Protein AF-A0A183GLG9-F1 (afdb_monomer)

Mean predicted aligned error: 10.39 Å

InterPro domains:
  IPR035940 CAP superfamily [G3DSA:3.40.33.10] (12-68)
  IPR035940 CAP superfamily [SSF55797] (3-67)

Organism: Heligmosomoides polygyrus (NCBI:txid6339)

Secondary structure (DSSP, 8-state):
------------TTSTT---TTSS--HHHHHHHHHHHHHHHHHHHTT-EE-TTT-PEE---TT-PPP--

Structure (mmCIF, N/CA/C/O backbone):
data_AF-A0A183GLG9-F1
#
_entry.id   AF-A0A183GLG9-F1
#
loop_
_atom_site.group_PDB
_atom_site.id
_atom_site.type_symbol
_atom_site.label_atom_id
_atom_site.label_alt_id
_atom_site.label_comp_id
_atom_site.label_asym_id
_atom_site.label_entity_id
_atom_site.label_seq_id
_atom_site.pdbx_PDB_ins_code
_atom_site.Cartn_x
_atom_site.Cartn_y
_atom_site.Cartn_z
_atom_site.occupancy
_atom_site.B_iso_or_equiv
_atom_site.auth_seq_id
_atom_site.auth_comp_id
_atom_site.auth_asym_id
_atom_site.auth_atom_id
_atom_site.pdbx_PDB_model_num
ATOM 1 N N . MET A 1 1 ? -11.332 -15.521 -41.598 1.00 37.28 1 MET A N 1
ATOM 2 C CA . MET A 1 1 ? -11.081 -15.566 -40.144 1.00 37.28 1 MET A CA 1
ATOM 3 C C . MET A 1 1 ? -9.868 -14.699 -39.869 1.00 37.28 1 MET A C 1
ATOM 5 O O . MET A 1 1 ? -8.810 -15.000 -40.400 1.00 37.28 1 MET A O 1
ATOM 9 N N . LEU A 1 2 ? -10.045 -13.581 -39.168 1.00 39.12 2 LEU A N 1
ATOM 10 C CA . LEU A 1 2 ? -8.978 -12.623 -38.878 1.00 39.12 2 LEU A CA 1
ATOM 11 C C . LEU A 1 2 ? -8.592 -12.807 -37.407 1.00 39.12 2 LEU A C 1
ATOM 13 O O . LEU A 1 2 ? -9.372 -12.464 -36.523 1.00 39.12 2 LEU A O 1
ATOM 17 N N . ILE A 1 3 ? -7.440 -13.422 -37.149 1.00 50.25 3 ILE A N 1
ATOM 18 C CA . ILE A 1 3 ? -6.900 -13.551 -35.794 1.00 50.25 3 ILE A CA 1
ATOM 19 C C . ILE A 1 3 ? -6.268 -12.197 -35.457 1.00 50.25 3 ILE A C 1
ATOM 21 O O . ILE A 1 3 ? -5.232 -11.841 -36.015 1.00 50.25 3 ILE A O 1
ATOM 25 N N . LEU A 1 4 ? -6.924 -11.419 -34.589 1.00 50.16 4 LEU A N 1
ATOM 26 C CA . LEU A 1 4 ? -6.304 -10.260 -33.951 1.00 50.16 4 LEU A CA 1
ATOM 27 C C . LEU A 1 4 ? -5.124 -10.765 -33.112 1.00 50.16 4 LEU A C 1
ATOM 29 O O . LEU A 1 4 ? -5.318 -11.445 -32.106 1.00 50.16 4 LEU A O 1
ATOM 33 N N . LEU A 1 5 ? -3.906 -10.426 -33.531 1.00 50.44 5 LEU A N 1
ATOM 34 C CA . LEU A 1 5 ? -2.701 -10.548 -32.719 1.00 50.44 5 LEU A CA 1
ATOM 35 C C . LEU A 1 5 ? -2.804 -9.536 -31.575 1.00 50.44 5 LEU A C 1
ATOM 37 O O . LEU A 1 5 ? -2.393 -8.382 -31.700 1.00 50.44 5 LEU A O 1
ATOM 41 N N . ILE A 1 6 ? -3.411 -9.957 -30.468 1.00 55.28 6 ILE A N 1
ATOM 42 C CA . ILE A 1 6 ? -3.341 -9.222 -29.213 1.00 55.28 6 ILE A CA 1
ATOM 43 C C . ILE A 1 6 ? -1.892 -9.364 -28.740 1.00 55.28 6 ILE A C 1
ATOM 45 O O . ILE A 1 6 ? -1.511 -10.392 -28.186 1.00 55.28 6 ILE A O 1
ATOM 49 N N . ASN A 1 7 ? -1.066 -8.350 -29.003 1.00 51.81 7 ASN A N 1
ATOM 50 C CA . ASN A 1 7 ? 0.226 -8.170 -28.343 1.00 51.81 7 ASN A CA 1
ATOM 51 C C . ASN A 1 7 ? -0.029 -7.829 -26.867 1.00 51.81 7 ASN A C 1
ATOM 53 O O . ASN A 1 7 ? 0.185 -6.701 -26.425 1.00 51.81 7 ASN A O 1
ATOM 57 N N . VAL A 1 8 ? -0.536 -8.799 -26.105 1.00 56.16 8 VAL A N 1
ATOM 58 C CA . VAL A 1 8 ? -0.433 -8.762 -24.652 1.00 56.16 8 VAL A CA 1
ATOM 59 C C . VAL A 1 8 ? 1.026 -9.087 -24.377 1.00 56.16 8 VAL A C 1
ATOM 61 O O . VAL A 1 8 ? 1.434 -10.242 -24.477 1.00 56.16 8 VAL A O 1
ATOM 64 N N . LEU A 1 9 ? 1.839 -8.059 -24.132 1.00 58.25 9 LEU A N 1
ATOM 65 C CA . LEU A 1 9 ? 3.149 -8.266 -23.526 1.00 58.25 9 LEU A CA 1
ATOM 66 C C . LEU A 1 9 ? 2.921 -9.117 -22.268 1.00 58.25 9 LEU A C 1
ATOM 68 O O . LEU A 1 9 ? 2.153 -8.686 -21.403 1.00 58.25 9 LEU A O 1
ATOM 72 N N . PRO A 1 10 ? 3.507 -10.325 -22.171 1.00 56.88 10 PRO A N 1
ATOM 73 C CA . PRO A 1 10 ? 3.399 -11.107 -20.960 1.00 56.88 10 PRO A CA 1
ATOM 74 C C . PRO A 1 10 ? 4.177 -10.352 -19.884 1.00 56.88 10 PRO A C 1
ATOM 76 O O . PRO A 1 10 ? 5.405 -10.290 -19.906 1.00 56.88 10 PRO A O 1
ATOM 79 N N . CYS A 1 11 ? 3.441 -9.725 -18.970 1.00 50.84 11 CYS A N 1
ATOM 80 C CA . CYS A 1 11 ? 3.964 -9.326 -17.676 1.00 50.84 11 CYS A CA 1
ATOM 81 C C . CYS A 1 11 ? 4.276 -10.637 -16.942 1.00 50.84 11 CYS A C 1
ATOM 83 O O . CYS A 1 11 ? 3.392 -11.249 -16.342 1.00 50.84 11 CYS A O 1
ATOM 85 N N . ASN A 1 12 ? 5.487 -11.165 -17.135 1.00 52.09 12 ASN A N 1
ATOM 86 C CA . ASN A 1 12 ? 5.941 -12.349 -16.420 1.00 52.09 12 ASN A CA 1
ATOM 87 C C . ASN A 1 12 ? 6.061 -11.955 -14.945 1.00 52.09 12 ASN A C 1
ATOM 89 O O . ASN A 1 12 ? 6.933 -11.171 -14.588 1.00 52.09 12 ASN A O 1
ATOM 93 N N . ALA A 1 13 ? 5.177 -12.498 -14.110 1.00 54.47 13 ALA A N 1
ATOM 94 C CA . ALA A 1 13 ? 5.082 -12.201 -12.680 1.00 54.47 13 ALA A CA 1
ATOM 95 C C . ALA A 1 13 ? 6.299 -12.665 -11.847 1.00 54.47 13 ALA A C 1
ATOM 97 O O . ALA A 1 13 ? 6.283 -12.523 -10.630 1.00 54.47 13 ALA A O 1
ATOM 98 N N . ASP A 1 14 ? 7.324 -13.240 -12.485 1.00 51.94 14 ASP A N 1
ATOM 99 C CA . ASP A 1 14 ? 8.479 -13.860 -11.821 1.00 51.94 14 ASP A CA 1
ATOM 100 C C . ASP A 1 14 ? 9.763 -13.000 -11.888 1.00 51.94 14 ASP A C 1
ATOM 102 O O . ASP A 1 14 ? 10.750 -13.321 -11.239 1.00 51.94 14 ASP A O 1
ATOM 106 N N . ASP A 1 15 ? 9.739 -11.862 -12.599 1.00 54.81 15 ASP A N 1
ATOM 107 C CA . ASP A 1 15 ? 10.836 -10.881 -12.652 1.00 54.81 15 ASP A CA 1
ATOM 108 C C . ASP A 1 15 ? 10.304 -9.467 -12.303 1.00 54.81 15 ASP A C 1
ATOM 110 O O . ASP A 1 15 ? 10.142 -8.602 -13.166 1.00 54.81 15 ASP A O 1
ATOM 114 N N . GLY A 1 16 ? 9.992 -9.209 -11.029 1.00 74.00 16 GLY A N 1
ATOM 115 C CA . GLY A 1 16 ? 9.610 -7.870 -10.544 1.00 74.00 16 GLY A CA 1
ATOM 116 C C . GLY A 1 16 ? 8.1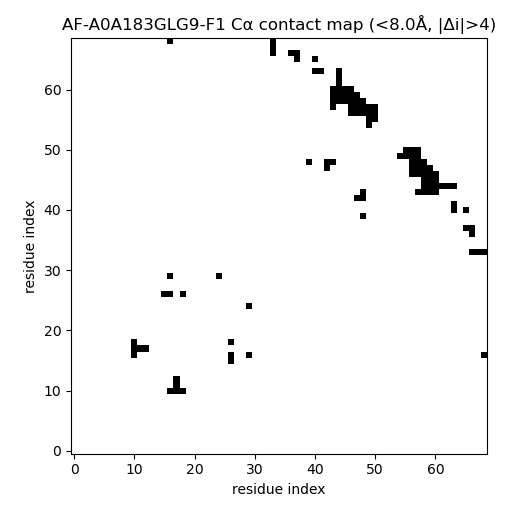71 -7.438 -10.869 1.00 74.00 16 GLY A C 1
ATOM 117 O O . GLY A 1 16 ? 7.265 -8.259 -10.954 1.00 74.00 16 GLY A O 1
ATOM 118 N N . PHE A 1 17 ? 7.935 -6.130 -11.031 1.00 84.88 17 PHE A N 1
ATOM 119 C CA . PHE A 1 17 ? 6.590 -5.566 -11.264 1.00 84.88 17 PHE A CA 1
ATOM 120 C C . PHE A 1 17 ? 6.097 -5.771 -12.708 1.00 84.88 17 PHE A C 1
ATOM 122 O O . PHE A 1 17 ? 4.989 -5.348 -13.041 1.00 84.88 17 PHE A O 1
ATOM 129 N N . GLY A 1 18 ? 6.947 -6.311 -13.594 1.00 85.38 18 GLY A N 1
ATOM 130 C CA . GLY A 1 18 ? 6.662 -6.608 -15.005 1.00 85.38 18 GLY A CA 1
ATOM 131 C C . GLY A 1 18 ? 6.064 -5.447 -15.818 1.00 85.38 18 GLY A C 1
ATOM 132 O O . GLY A 1 18 ? 5.428 -5.636 -16.858 1.00 85.38 18 GLY A O 1
ATOM 133 N N . CYS A 1 19 ? 6.267 -4.216 -15.350 1.00 85.38 19 CYS A N 1
ATOM 134 C CA . CYS A 1 19 ? 5.721 -3.017 -15.960 1.00 85.38 19 CYS A CA 1
ATOM 135 C C . CYS A 1 19 ? 6.496 -2.641 -17.237 1.00 85.38 19 CYS A C 1
ATOM 137 O O . CYS A 1 19 ? 7.724 -2.758 -17.263 1.00 85.38 19 CYS A O 1
ATOM 139 N N . PRO A 1 20 ? 5.826 -2.112 -18.284 1.00 86.50 20 PRO A N 1
ATOM 140 C CA . PRO A 1 20 ? 6.504 -1.679 -19.503 1.00 86.50 20 PRO A CA 1
ATOM 141 C C . PRO A 1 20 ? 7.620 -0.668 -19.224 1.00 86.50 20 PRO A C 1
ATOM 143 O O . PRO A 1 20 ? 7.419 0.301 -18.492 1.00 86.50 20 PRO A O 1
ATOM 146 N N . THR A 1 21 ? 8.764 -0.829 -19.892 1.00 79.62 21 THR A N 1
ATOM 147 C CA . THR A 1 21 ? 9.927 0.071 -19.763 1.00 79.62 21 THR A CA 1
ATOM 148 C C . THR A 1 21 ? 9.673 1.482 -20.296 1.00 79.62 21 THR A C 1
ATOM 150 O O . THR A 1 21 ? 10.408 2.409 -19.967 1.00 79.62 21 THR A O 1
ATOM 153 N N . SER A 1 22 ? 8.613 1.672 -21.090 1.00 82.88 22 SER A N 1
ATOM 154 C CA . SER A 1 22 ? 8.131 2.995 -21.504 1.00 82.88 22 SER A CA 1
ATOM 155 C C . SER A 1 22 ? 7.587 3.818 -20.334 1.00 82.88 22 SER A C 1
ATOM 157 O O . SER A 1 22 ? 7.498 5.041 -20.430 1.00 82.88 22 SER A O 1
ATOM 159 N N . LEU A 1 23 ? 7.204 3.166 -19.232 1.00 82.81 23 LEU A N 1
ATOM 160 C CA . LEU A 1 23 ? 6.868 3.843 -17.991 1.00 82.81 23 LEU A CA 1
ATOM 161 C C . LEU A 1 23 ? 8.177 4.220 -17.297 1.00 82.81 23 LEU A C 1
ATOM 163 O O . LEU A 1 23 ? 8.936 3.352 -16.882 1.00 82.81 23 LEU A O 1
ATOM 167 N N . LEU A 1 24 ? 8.419 5.520 -17.127 1.00 87.19 24 LEU A N 1
ATOM 168 C CA . LEU A 1 24 ? 9.665 6.087 -16.582 1.00 87.19 24 LEU A CA 1
ATOM 169 C C . LEU A 1 24 ? 9.951 5.735 -15.106 1.00 87.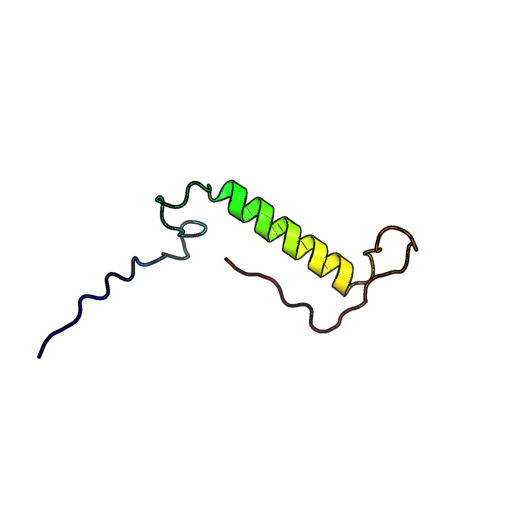19 24 LEU A C 1
ATOM 171 O O . LEU A 1 24 ? 10.902 6.245 -14.519 1.00 87.19 24 LEU A O 1
ATOM 175 N N . MET A 1 25 ? 9.121 4.896 -14.492 1.00 88.19 25 MET A N 1
ATOM 176 C CA . MET A 1 25 ? 9.251 4.464 -13.108 1.00 88.19 25 MET A CA 1
ATOM 177 C C . MET A 1 25 ? 10.053 3.163 -13.042 1.00 88.19 25 MET A C 1
ATOM 179 O O . MET A 1 25 ? 9.871 2.272 -13.877 1.00 88.19 25 MET A O 1
ATOM 183 N N . LYS A 1 26 ? 10.928 3.044 -12.041 1.00 90.38 26 LYS A N 1
ATOM 184 C CA . LYS A 1 26 ? 11.670 1.810 -11.759 1.00 90.38 26 LYS A CA 1
ATOM 185 C C . LYS A 1 26 ? 10.897 0.937 -10.780 1.00 90.38 26 LYS A C 1
ATOM 187 O O . LYS A 1 26 ? 10.124 1.437 -9.969 1.00 90.38 26 LYS A O 1
ATOM 192 N N . ASP A 1 27 ? 11.162 -0.360 -10.802 1.00 90.44 27 ASP A N 1
ATOM 193 C CA . ASP A 1 27 ? 10.519 -1.311 -9.889 1.00 90.44 27 ASP A CA 1
ATOM 194 C C . ASP A 1 27 ? 10.836 -1.024 -8.421 1.00 90.44 27 ASP A C 1
ATOM 196 O O . ASP A 1 27 ? 9.973 -1.179 -7.569 1.00 90.44 27 ASP A O 1
ATOM 200 N N . SE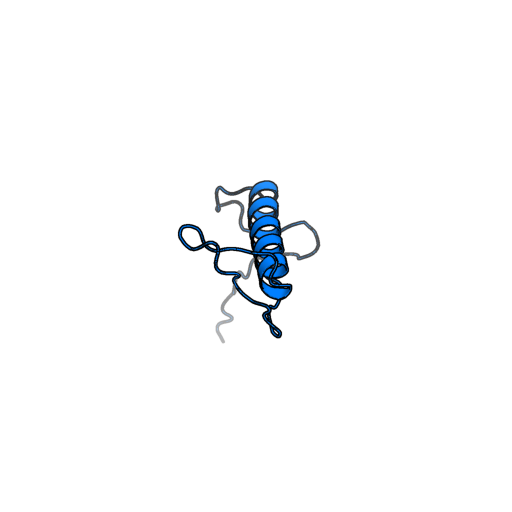R A 1 28 ? 12.015 -0.469 -8.128 1.00 92.50 28 SER A N 1
ATOM 201 C CA . SER A 1 28 ? 12.345 0.023 -6.786 1.00 92.50 28 SER A CA 1
ATOM 202 C C . SER A 1 28 ? 11.400 1.125 -6.301 1.00 92.50 28 SER A C 1
ATOM 204 O O . SER A 1 28 ? 11.087 1.202 -5.115 1.00 92.50 28 SER A O 1
ATOM 206 N N . ASP A 1 29 ? 10.949 1.994 -7.208 1.00 93.38 29 ASP A N 1
ATOM 207 C CA . ASP A 1 29 ? 10.001 3.049 -6.865 1.00 93.38 29 ASP A CA 1
ATOM 208 C C . ASP A 1 29 ? 8.605 2.455 -6.681 1.00 93.38 29 ASP A C 1
ATOM 210 O O . ASP A 1 29 ? 7.923 2.795 -5.717 1.00 93.38 29 ASP A O 1
ATOM 214 N N . ARG A 1 30 ? 8.202 1.518 -7.550 1.00 93.88 30 ARG A N 1
ATOM 215 C CA . ARG A 1 30 ? 6.929 0.794 -7.415 1.00 93.88 30 ARG A CA 1
ATOM 216 C C . ARG A 1 30 ? 6.837 0.059 -6.081 1.00 93.88 30 ARG A C 1
ATOM 218 O O . ARG A 1 30 ? 5.840 0.226 -5.385 1.00 93.88 30 ARG A O 1
ATOM 225 N N . GLU A 1 31 ? 7.899 -0.640 -5.686 1.00 94.56 31 GLU A N 1
ATOM 226 C CA . GLU A 1 31 ? 8.013 -1.311 -4.387 1.00 94.56 31 GLU A CA 1
ATOM 227 C C . GLU A 1 31 ? 7.854 -0.325 -3.238 1.00 94.56 31 GLU A C 1
ATOM 229 O O . GLU A 1 31 ? 7.057 -0.540 -2.324 1.00 94.56 31 GLU A O 1
ATOM 234 N N . LYS A 1 32 ? 8.551 0.813 -3.304 1.00 95.62 32 LYS A N 1
ATOM 235 C CA . LYS A 1 32 ? 8.439 1.857 -2.285 1.00 95.62 32 LYS A CA 1
ATOM 236 C C . LYS A 1 32 ? 7.006 2.375 -2.153 1.00 95.62 32 LYS A C 1
ATOM 238 O O . LYS A 1 32 ? 6.536 2.587 -1.038 1.00 95.62 32 LYS A O 1
ATOM 243 N N . TYR A 1 33 ? 6.310 2.599 -3.265 1.00 95.94 33 TYR A N 1
ATOM 244 C CA . TYR A 1 33 ? 4.926 3.065 -3.219 1.00 95.94 33 TYR A CA 1
ATOM 245 C C . TYR A 1 33 ? 3.979 1.981 -2.706 1.00 95.94 33 TYR A C 1
ATOM 247 O O . TYR A 1 33 ? 3.140 2.282 -1.856 1.00 95.94 33 TYR A O 1
ATOM 255 N N . LEU A 1 34 ? 4.108 0.745 -3.184 1.00 96.25 34 LEU A N 1
ATOM 256 C CA . LEU A 1 34 ? 3.233 -0.356 -2.792 1.00 96.25 34 LEU A CA 1
ATOM 257 C C . LEU A 1 34 ? 3.375 -0.683 -1.300 1.00 96.25 34 LEU A C 1
ATOM 259 O O . LEU A 1 34 ? 2.377 -0.695 -0.575 1.00 96.25 34 LEU A O 1
ATOM 263 N N . SER A 1 35 ? 4.613 -0.845 -0.828 1.00 96.44 35 SER A N 1
ATOM 264 C CA . SER A 1 35 ? 4.924 -1.106 0.582 1.00 96.44 35 SER A CA 1
ATOM 265 C C . SER A 1 35 ? 4.409 0.008 1.494 1.00 96.44 35 SER A C 1
ATOM 267 O O . SER A 1 35 ? 3.720 -0.276 2.473 1.00 96.44 35 SER A O 1
ATOM 269 N N . TYR A 1 36 ? 4.638 1.275 1.131 1.00 97.19 36 TYR A N 1
ATOM 270 C CA . TYR A 1 36 ? 4.142 2.420 1.894 1.00 97.19 36 TYR A CA 1
ATOM 271 C C . TYR A 1 36 ? 2.613 2.408 2.033 1.00 97.19 36 TYR A C 1
ATOM 273 O O . TYR A 1 36 ? 2.081 2.595 3.130 1.00 97.19 36 TYR A O 1
ATOM 281 N N . HIS A 1 37 ? 1.880 2.151 0.946 1.00 97.44 37 HIS A N 1
ATOM 282 C CA . HIS A 1 37 ? 0.418 2.104 1.013 1.00 97.44 37 HIS A CA 1
ATOM 283 C C . HIS A 1 37 ? -0.075 0.922 1.848 1.00 97.44 37 HIS A C 1
ATOM 285 O O . HIS A 1 37 ? -0.999 1.090 2.649 1.00 97.44 37 HIS A O 1
ATOM 291 N N . ASN A 1 38 ? 0.530 -0.256 1.696 1.00 97.75 38 ASN A N 1
ATOM 292 C CA . ASN A 1 38 ? 0.143 -1.434 2.468 1.00 97.75 38 ASN A CA 1
ATOM 293 C C . ASN A 1 38 ? 0.450 -1.267 3.963 1.00 97.75 38 ASN A C 1
ATOM 295 O O . ASN A 1 38 ? -0.373 -1.651 4.796 1.00 97.75 38 ASN A O 1
ATOM 299 N N . GLU A 1 39 ? 1.547 -0.602 4.325 1.00 96.81 39 GLU A N 1
ATOM 300 C CA . GLU A 1 39 ? 1.846 -0.253 5.716 1.00 96.81 39 GLU A CA 1
ATOM 301 C C . GLU A 1 39 ? 0.792 0.698 6.304 1.00 96.81 39 GLU A C 1
ATOM 303 O O . GLU A 1 39 ? 0.249 0.441 7.384 1.00 96.81 39 GLU A O 1
ATOM 308 N N . LEU A 1 40 ? 0.430 1.763 5.581 1.00 95.62 40 LEU A N 1
ATOM 309 C CA . LEU A 1 40 ? -0.625 2.682 6.018 1.00 95.62 40 LEU A CA 1
ATOM 310 C C . LEU A 1 40 ? -1.967 1.966 6.199 1.00 95.62 40 LEU A C 1
ATOM 312 O O . LEU A 1 40 ? -2.637 2.144 7.220 1.00 95.62 40 LEU A O 1
ATOM 316 N N . ARG A 1 41 ? -2.351 1.123 5.234 1.00 96.44 41 ARG A N 1
ATOM 317 C CA . ARG A 1 41 ? -3.576 0.312 5.300 1.00 96.44 41 ARG A CA 1
ATOM 318 C C . ARG A 1 41 ? -3.563 -0.606 6.517 1.00 96.44 41 ARG A C 1
ATOM 320 O O . ARG A 1 41 ? -4.557 -0.659 7.239 1.00 96.44 41 ARG A O 1
ATOM 327 N N . ARG A 1 42 ? -2.434 -1.263 6.795 1.00 96.56 42 ARG A N 1
ATOM 328 C CA . ARG A 1 42 ? -2.245 -2.101 7.986 1.00 96.56 42 ARG A CA 1
ATOM 329 C C . ARG A 1 42 ? -2.420 -1.295 9.274 1.00 96.56 42 ARG A C 1
ATOM 331 O O . ARG A 1 42 ? -3.134 -1.732 10.174 1.00 96.56 42 ARG A O 1
ATOM 338 N N . ASN A 1 43 ? -1.822 -0.110 9.356 1.00 95.31 43 ASN A N 1
ATOM 339 C CA . ASN A 1 43 ? -1.937 0.750 10.535 1.00 95.31 43 ASN A CA 1
ATOM 340 C C . ASN A 1 43 ? -3.383 1.211 10.774 1.00 95.31 43 ASN A C 1
ATOM 342 O O . ASN A 1 43 ? -3.829 1.232 11.919 1.00 95.31 43 ASN A O 1
ATOM 346 N N . ILE A 1 44 ? -4.145 1.494 9.713 1.00 95.31 44 ILE A N 1
ATOM 347 C CA . ILE A 1 44 ? -5.583 1.794 9.808 1.00 95.31 44 ILE A CA 1
ATOM 348 C C . ILE A 1 44 ? -6.381 0.555 10.236 1.00 95.31 44 ILE A C 1
ATOM 350 O O . ILE A 1 44 ? -7.260 0.654 11.090 1.00 95.31 44 ILE A O 1
ATOM 354 N N . ALA A 1 45 ? -6.077 -0.622 9.681 1.00 96.94 45 ALA A N 1
ATOM 355 C CA . ALA A 1 45 ? -6.775 -1.864 10.018 1.00 96.94 45 ALA A CA 1
ATOM 356 C C . ALA A 1 45 ? -6.712 -2.166 11.523 1.00 96.94 45 ALA A C 1
ATOM 358 O O . ALA A 1 45 ? -7.728 -2.522 12.120 1.00 96.94 45 ALA A O 1
ATOM 359 N N . PHE A 1 46 ? -5.554 -1.926 12.145 1.00 95.19 46 PHE A N 1
ATOM 360 C CA . PHE A 1 46 ? -5.347 -2.097 13.586 1.00 95.19 46 PHE A CA 1
ATOM 361 C C . PHE A 1 46 ? -5.770 -0.894 14.445 1.00 95.19 46 PHE A C 1
ATOM 363 O O . PHE A 1 46 ? -5.717 -0.990 15.666 1.00 95.19 46 PHE A O 1
ATOM 370 N N . GLY A 1 47 ? -6.202 0.220 13.845 1.00 92.88 47 GLY A N 1
ATOM 371 C CA . GLY A 1 47 ? -6.575 1.433 14.583 1.00 92.88 47 GLY A CA 1
ATOM 372 C C . GLY A 1 47 ? -5.385 2.217 15.155 1.00 92.88 47 GLY A C 1
ATOM 373 O O . GLY A 1 47 ? -5.560 3.019 16.067 1.00 92.88 47 GLY A O 1
ATOM 374 N N . ASN A 1 48 ? -4.179 2.000 14.623 1.00 90.56 48 ASN A N 1
ATOM 375 C CA . ASN A 1 48 ? -2.941 2.664 15.049 1.00 90.56 48 ASN A CA 1
ATOM 376 C C . ASN A 1 48 ? -2.676 3.982 14.299 1.00 90.56 48 ASN A C 1
ATOM 378 O O . ASN A 1 48 ? -1.723 4.692 14.616 1.00 90.56 48 ASN A O 1
ATOM 382 N N . ALA A 1 49 ? -3.473 4.296 13.276 1.00 89.06 49 ALA A N 1
ATOM 383 C CA . ALA A 1 49 ? -3.346 5.521 12.494 1.00 89.06 49 ALA A CA 1
ATOM 384 C C . ALA A 1 49 ? -4.202 6.651 13.086 1.00 89.06 49 ALA A C 1
ATOM 386 O O . ALA A 1 49 ? -5.336 6.423 13.503 1.00 89.06 49 ALA A O 1
ATOM 387 N N . THR A 1 50 ? -3.695 7.883 13.065 1.00 86.06 50 THR A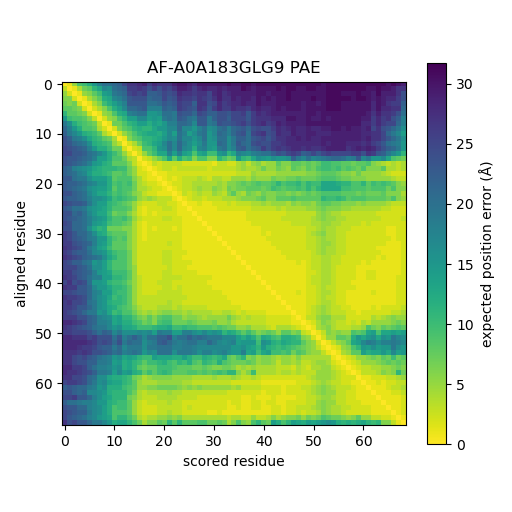 N 1
ATOM 388 C CA . THR A 1 50 ? -4.439 9.093 13.452 1.00 86.06 50 THR A CA 1
ATOM 389 C C . THR A 1 50 ? -4.545 10.052 12.270 1.00 86.06 50 THR A C 1
ATOM 391 O O . THR A 1 50 ? -3.632 10.140 11.446 1.00 86.06 50 THR A O 1
ATOM 394 N N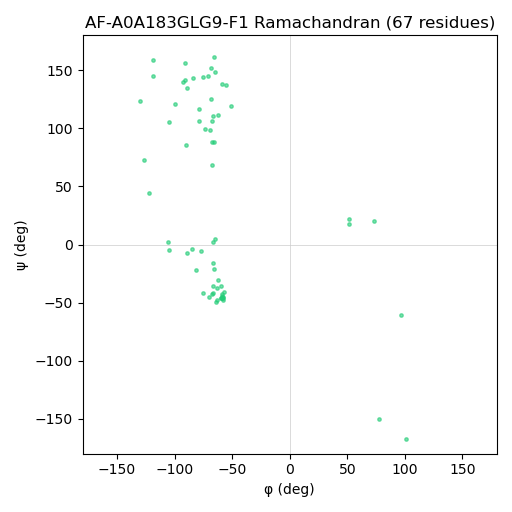 . TYR A 1 51 ? -5.667 10.770 12.164 1.00 79.25 51 TYR A N 1
ATOM 395 C CA . TYR A 1 51 ? -5.789 11.870 11.205 1.00 79.25 51 TYR A CA 1
ATOM 396 C C . TYR A 1 51 ? -5.316 13.177 11.848 1.00 79.25 51 TYR A C 1
ATOM 398 O O . TYR A 1 51 ? -5.656 13.471 12.999 1.00 79.25 51 TYR A O 1
ATOM 406 N N . SER A 1 52 ? -4.510 13.947 11.113 1.00 69.62 52 SER A N 1
ATOM 407 C CA . SER A 1 52 ? -3.960 15.209 11.601 1.00 69.62 52 SER A CA 1
ATOM 408 C C . SER A 1 52 ? -5.077 16.229 11.844 1.00 69.62 52 SER A C 1
ATOM 410 O O . SER A 1 52 ? -6.096 16.223 11.160 1.00 69.62 52 SER A O 1
ATOM 412 N N . GLN A 1 53 ? -4.850 17.097 12.832 1.00 65.88 53 GLN A N 1
ATOM 413 C CA . GLN A 1 53 ? -5.748 18.084 13.454 1.00 65.88 53 GLN A CA 1
ATOM 414 C C . GLN A 1 53 ? -6.421 17.610 14.750 1.00 65.88 53 GLN A C 1
ATOM 416 O O . GLN A 1 53 ? -6.119 18.170 15.798 1.00 65.88 53 GLN A O 1
ATOM 421 N N . ASP A 1 54 ? -7.221 16.542 14.732 1.00 72.94 54 ASP A N 1
ATOM 422 C CA . ASP A 1 54 ? -8.028 16.172 15.915 1.00 72.94 54 ASP A CA 1
ATOM 423 C C . ASP A 1 54 ? -7.502 14.946 16.681 1.00 72.94 54 ASP A C 1
ATOM 425 O O . ASP A 1 54 ? -8.142 14.483 17.625 1.00 72.94 54 ASP A O 1
ATOM 429 N N . LEU A 1 55 ? -6.365 14.372 16.251 1.00 75.44 55 LEU A N 1
ATOM 430 C CA . LEU 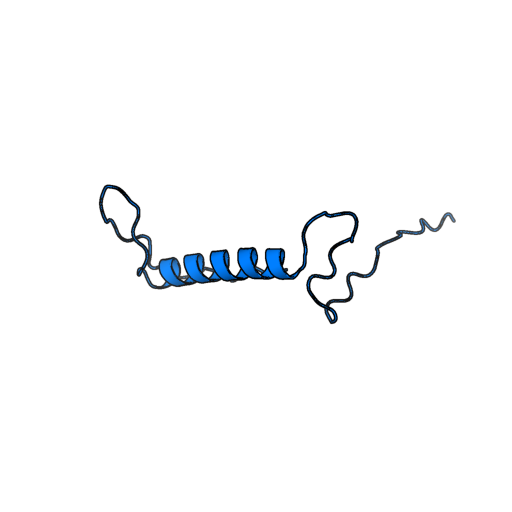A 1 55 ? -5.779 13.121 16.776 1.00 75.44 55 LEU A CA 1
ATOM 431 C C . LEU A 1 55 ? -6.769 11.946 16.820 1.00 75.44 55 LEU A C 1
ATOM 433 O O . LEU A 1 55 ? -6.537 10.947 17.503 1.00 75.44 55 LEU A O 1
ATOM 437 N N . LYS A 1 56 ? -7.875 12.044 16.077 1.00 82.31 56 LYS A N 1
ATOM 438 C CA . LYS A 1 56 ? -8.905 11.020 16.070 1.00 82.31 56 LYS A CA 1
ATOM 439 C C . LYS A 1 56 ? -8.336 9.766 15.397 1.00 82.31 56 LYS A C 1
ATOM 441 O O . LYS A 1 56 ? -7.850 9.867 14.263 1.00 82.31 56 LYS A O 1
ATOM 446 N N . PRO A 1 57 ? -8.386 8.601 16.065 1.00 84.19 57 PRO A N 1
ATOM 447 C CA . PRO A 1 57 ? -7.967 7.350 15.453 1.00 84.19 57 PRO A CA 1
ATOM 448 C C . PRO A 1 57 ? -8.794 7.056 14.198 1.00 84.19 57 PRO A C 1
ATOM 450 O O . PRO A 1 57 ? -10.013 7.253 14.184 1.00 84.19 57 PRO A O 1
ATOM 453 N N . ILE A 1 58 ? -8.127 6.581 13.149 1.00 88.38 58 ILE A N 1
ATOM 454 C CA . ILE A 1 58 ? -8.758 6.032 11.951 1.00 88.38 58 ILE A CA 1
ATOM 455 C C . ILE A 1 58 ? -8.734 4.508 12.084 1.00 88.38 58 ILE A C 1
ATOM 457 O O . ILE A 1 58 ? -7.662 3.910 12.173 1.00 88.38 58 ILE A O 1
ATOM 461 N N . GLY A 1 59 ? -9.915 3.887 12.063 1.00 90.25 59 GLY A N 1
ATOM 462 C CA . GLY A 1 59 ? -10.086 2.446 12.262 1.00 90.25 59 GLY A CA 1
ATOM 463 C C . GLY A 1 59 ? -10.560 2.076 13.678 1.00 90.25 59 GLY A C 1
ATOM 464 O O . GLY A 1 59 ? -11.009 2.958 14.415 1.00 90.25 59 GLY A O 1
ATOM 465 N N . PRO A 1 60 ? -10.499 0.784 14.062 1.00 95.56 60 PRO A N 1
ATOM 466 C CA . PRO A 1 60 ? -10.014 -0.348 13.262 1.00 95.56 60 PRO A CA 1
ATOM 467 C C . PRO A 1 60 ? -10.900 -0.637 12.039 1.00 95.56 60 PRO A C 1
ATOM 469 O O . PRO A 1 60 ? -12.056 -0.218 11.978 1.00 95.56 60 PRO A O 1
ATOM 472 N N . ALA A 1 61 ? -10.362 -1.366 11.059 1.00 96.38 61 ALA A N 1
ATOM 473 C CA . ALA A 1 61 ? -11.082 -1.764 9.848 1.00 96.38 61 ALA A CA 1
ATOM 47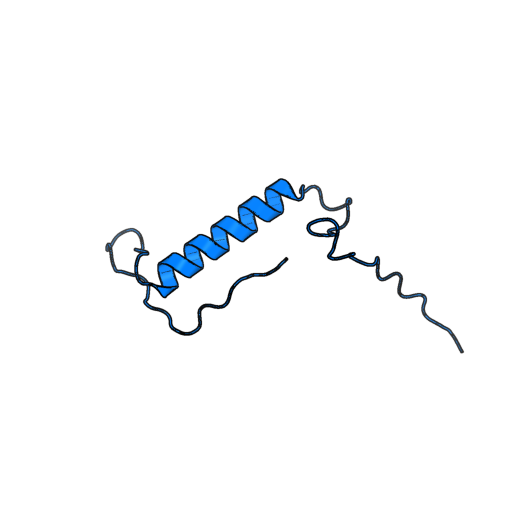4 C C . ALA A 1 61 ? -10.925 -3.270 9.598 1.00 96.38 61 ALA A C 1
ATOM 476 O O . ALA A 1 61 ? -9.811 -3.770 9.480 1.00 96.38 61 ALA A O 1
ATOM 477 N N . SER A 1 62 ? -12.043 -3.993 9.496 1.00 94.75 62 SER A N 1
ATOM 478 C CA . SER A 1 62 ? -12.061 -5.463 9.426 1.00 94.75 62 SER A CA 1
ATOM 479 C C . SER A 1 62 ? -11.789 -6.047 8.035 1.00 94.75 62 SER A C 1
ATOM 481 O O . SER A 1 62 ? -11.356 -7.188 7.942 1.00 94.75 62 SER A O 1
ATOM 483 N N . ASN A 1 63 ? -12.002 -5.277 6.963 1.00 96.88 63 ASN A N 1
ATOM 484 C CA . ASN A 1 63 ? -11.901 -5.745 5.572 1.00 96.88 63 ASN A CA 1
ATOM 485 C C . ASN A 1 63 ? -10.875 -4.928 4.765 1.00 96.88 63 ASN A C 1
ATOM 487 O O . ASN A 1 63 ? -11.143 -4.481 3.648 1.00 96.88 63 ASN A O 1
ATOM 491 N N . MET A 1 64 ? -9.706 -4.673 5.357 1.00 97.44 64 MET A N 1
ATOM 492 C CA . MET A 1 64 ? -8.639 -3.895 4.724 1.00 97.44 64 MET A CA 1
ATOM 493 C C . MET A 1 64 ? -7.692 -4.803 3.927 1.00 97.44 64 MET A C 1
ATOM 495 O O . MET A 1 64 ? -6.669 -5.247 4.435 1.00 97.44 64 MET A O 1
ATOM 499 N N . TYR A 1 65 ? -8.048 -5.083 2.672 1.00 97.50 65 TYR A N 1
ATOM 500 C CA . TYR A 1 65 ? -7.266 -5.961 1.790 1.00 97.50 65 TYR A CA 1
ATOM 501 C C . TYR A 1 65 ? -5.913 -5.364 1.388 1.00 97.50 65 TYR A C 1
ATOM 503 O O . TYR A 1 65 ? -5.762 -4.147 1.300 1.00 97.50 65 TYR A O 1
ATOM 511 N N . GLU A 1 66 ? -4.937 -6.214 1.112 1.00 96.88 66 GLU A N 1
ATOM 512 C CA . GLU A 1 66 ? -3.634 -5.792 0.604 1.00 96.88 66 GLU A CA 1
ATOM 513 C C . GLU A 1 66 ? -3.735 -5.307 -0.852 1.00 96.88 66 GLU A C 1
ATOM 515 O O . GLU A 1 66 ? -4.554 -5.804 -1.627 1.00 96.88 66 GLU A O 1
ATOM 520 N N . LEU A 1 67 ? -2.937 -4.302 -1.214 1.00 95.75 67 LEU A N 1
ATOM 521 C CA . LEU A 1 67 ? -2.756 -3.895 -2.606 1.00 95.75 67 LEU A CA 1
ATOM 522 C C . LEU A 1 67 ? -1.691 -4.779 -3.257 1.00 95.75 67 LEU A C 1
ATOM 524 O O . LEU A 1 67 ? -0.694 -5.107 -2.616 1.00 95.75 67 LEU A O 1
ATOM 528 N N . ALA A 1 68 ? -1.883 -5.105 -4.531 1.00 89.81 68 ALA A N 1
ATOM 529 C CA . ALA A 1 68 ? -0.956 -5.905 -5.32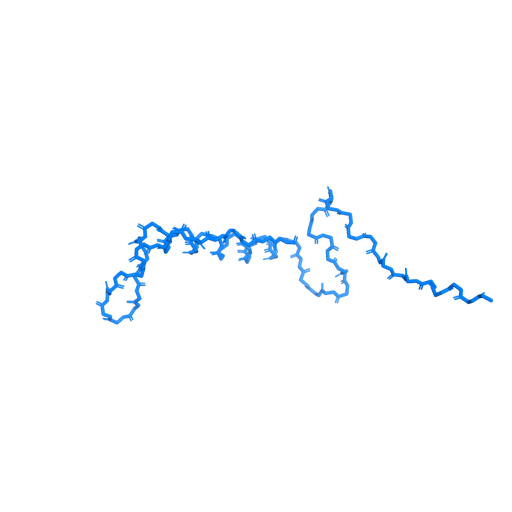5 1.00 89.81 68 ALA A CA 1
ATOM 530 C C . ALA A 1 68 ? -0.420 -5.114 -6.528 1.00 89.81 68 ALA A C 1
ATOM 532 O O . ALA A 1 68 ? -1.032 -4.127 -6.951 1.00 89.81 68 ALA A O 1
ATOM 533 N N . SER A 1 69 ? 0.726 -5.566 -7.040 1.00 72.25 69 SER A N 1
ATOM 534 C CA . SER A 1 69 ? 1.372 -5.115 -8.278 1.00 72.25 69 SER A CA 1
ATOM 535 C C . SER A 1 69 ? 0.848 -5.842 -9.506 1.00 72.25 69 SER A C 1
ATOM 537 O O . SER A 1 69 ? 0.751 -7.087 -9.419 1.00 72.25 69 SER A O 1
#

Sequence (69 aa):
MLILLINVLPCNADDGFGCPTSLLMKDSDREKYLSYHNELRRNIAFGNATYSQDLKPIGPASNMYELAS

Foldseek 3Di:
DDDPPPPPPPLPPPPAPSDDPVPVDDSVVVCVVQVVVQVVLVCLCVQNDADPPPRHTRDVDDPSDGDDD

Nearest PDB structures (foldseek):
  3nt8-assembly2_B  TM=8.935E-01  e=2.041E-01  Necator americanus

Solvent-accessible surface 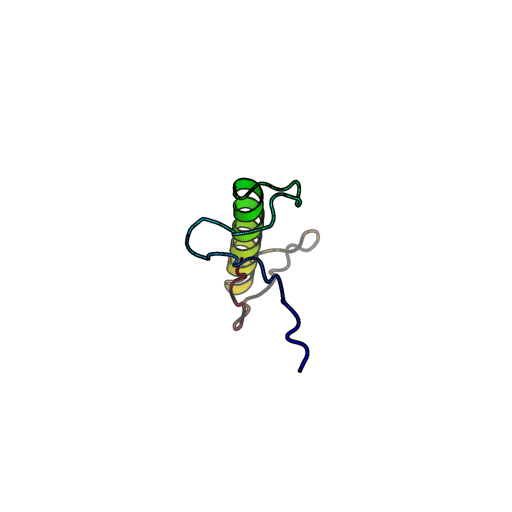area (backbone atoms only — not comparable to full-atom values): 4498 Å² total; per-residue (Å²): 137,82,84,79,81,76,84,69,75,80,56,50,80,87,65,68,70,43,66,63,81,87,48,93,70,52,61,72,54,51,48,54,53,53,53,53,51,42,51,53,49,50,32,24,30,72,33,75,31,62,45,88,92,76,68,47,60,38,59,62,42,94,83,68,74,82,82,83,126

Radius of gyration: 18.48 Å; Cα contacts (8 Å, |Δi|>4): 56; chains: 1; bounding box: 24×34×57 Å

pLDDT: mean 81.25, std 17.55, range [37.28, 97.75]